Protein AF-E1YB00-F1 (afdb_monomer_lite)

Sequence (76 aa):
MKLLPWTHKIIANAKSVFAGPHRGVSKKHLQSYLSEVCYRFNRRFWNKEVFHRLLFACATTTTITRDELMSKKRVS

InterPro domains:
  IPR024445 ISXO2-like transposase domain [PF12762] (5-42)

Radius of gyration: 17.38 Å; chains: 1; bounding box: 46×28×40 Å

Organism: NCBI:txid201089

Secondary structure (DSSP, 8-state):
--S-TTHHHHHHHHHHHHTSS-SS--GGGHHHHHHHHHHHHHHHH-TTTHHHHHHHHHHHS----HHHHHH-----

Foldseek 3Di:
DPDPPCVVVLVVVLCCQQVDPDPHDDPVCVVVSVVVSVVVVVCVVCVVVPVVVVVVCVVPDDDDDPCRVVVPDDDD

Structure (mmCIF, N/CA/C/O backbone):
data_AF-E1YB00-F1
#
_entry.id   AF-E1YB00-F1
#
loop_
_atom_site.group_PDB
_atom_site.id
_atom_site.type_symbol
_atom_site.label_atom_id
_atom_site.label_alt_id
_atom_site.label_comp_id
_atom_site.label_asym_id
_atom_site.label_entity_id
_atom_site.label_seq_id
_atom_site.pdbx_PDB_ins_code
_atom_site.Cartn_x
_atom_site.Cartn_y
_atom_site.Cartn_z
_atom_site.occupancy
_atom_site.B_iso_or_equiv
_atom_site.auth_seq_id
_atom_site.auth_comp_id
_atom_site.auth_asym_id
_atom_site.auth_atom_id
_atom_site.pdbx_PDB_model_num
ATOM 1 N N . MET A 1 1 ? -23.579 18.482 5.975 1.00 46.66 1 MET A N 1
ATOM 2 C CA . MET A 1 1 ? -22.572 17.858 5.083 1.00 46.66 1 MET A CA 1
ATOM 3 C C . MET A 1 1 ? -21.809 16.787 5.854 1.00 46.66 1 MET A C 1
ATOM 5 O O . MET A 1 1 ? -21.155 17.124 6.829 1.00 46.66 1 MET A O 1
ATOM 9 N N . LYS A 1 2 ? -21.901 15.503 5.477 1.00 59.69 2 LYS A N 1
ATOM 10 C CA . LYS A 1 2 ? -21.027 14.460 6.049 1.00 59.69 2 LYS A CA 1
ATOM 11 C C . LYS A 1 2 ? -19.697 14.489 5.293 1.00 59.69 2 LYS A C 1
ATOM 13 O O . LYS A 1 2 ? -19.621 13.985 4.177 1.00 59.69 2 LYS A O 1
ATOM 18 N N . LEU A 1 3 ? -18.681 15.118 5.880 1.00 66.94 3 LEU A N 1
ATOM 19 C CA . LEU A 1 3 ? -17.303 15.074 5.384 1.00 66.94 3 LEU 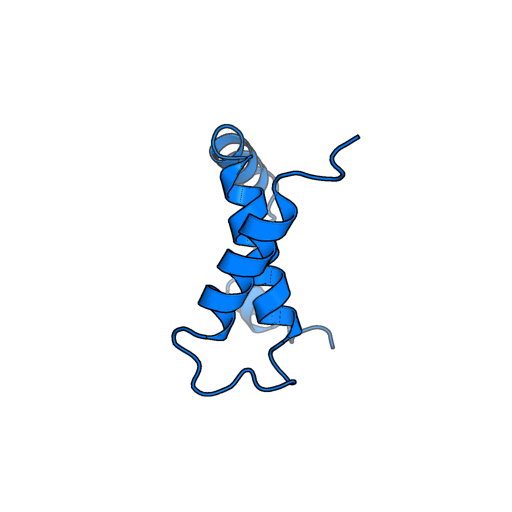A CA 1
ATOM 20 C C . LEU A 1 3 ? -16.845 13.609 5.322 1.00 66.94 3 LEU A C 1
ATOM 22 O O . LEU A 1 3 ? -16.811 12.930 6.343 1.00 66.94 3 LEU A O 1
ATOM 26 N N . LEU A 1 4 ? -16.568 13.131 4.105 1.00 70.62 4 LEU A N 1
ATOM 27 C CA . LEU A 1 4 ? -16.040 11.804 3.767 1.00 70.62 4 LEU A CA 1
ATOM 28 C C . LEU A 1 4 ? -16.622 10.651 4.619 1.00 70.62 4 LEU A C 1
ATOM 30 O O . LEU A 1 4 ? -15.972 10.161 5.548 1.00 70.62 4 LEU A O 1
ATOM 34 N N . PRO A 1 5 ? -17.802 10.107 4.261 1.00 75.25 5 PRO A N 1
ATOM 35 C CA . PRO A 1 5 ? -18.419 9.001 4.998 1.00 75.25 5 PRO A CA 1
ATOM 36 C C . PRO A 1 5 ? -17.586 7.710 4.977 1.00 75.25 5 PRO A C 1
ATOM 38 O O . PRO A 1 5 ? -17.946 6.749 5.640 1.00 75.25 5 PRO A O 1
ATOM 41 N N . TRP A 1 6 ? -16.476 7.659 4.242 1.00 76.94 6 TRP A N 1
ATOM 42 C CA . TRP A 1 6 ? -15.594 6.499 4.140 1.00 76.94 6 TRP A CA 1
ATOM 43 C C . TRP A 1 6 ? -14.364 6.579 5.051 1.00 76.94 6 TRP A C 1
ATOM 45 O O . TRP A 1 6 ? -13.719 5.555 5.271 1.00 76.94 6 TRP A O 1
ATOM 55 N N . THR A 1 7 ? -14.064 7.743 5.639 1.00 83.44 7 THR A N 1
ATOM 56 C CA . THR A 1 7 ? -12.854 7.957 6.453 1.00 83.44 7 THR A CA 1
ATOM 57 C C . THR A 1 7 ? -12.774 7.000 7.635 1.00 83.44 7 THR A C 1
ATOM 59 O O . THR A 1 7 ? -11.733 6.394 7.873 1.00 83.44 7 THR A O 1
ATOM 62 N N . HIS A 1 8 ? -13.889 6.775 8.334 1.00 82.75 8 HIS A N 1
ATOM 63 C CA . HIS A 1 8 ? -13.927 5.841 9.461 1.00 82.75 8 HIS A CA 1
ATOM 64 C C . HIS A 1 8 ? -13.595 4.397 9.040 1.00 82.75 8 HIS A C 1
ATOM 66 O O . HIS A 1 8 ? -12.917 3.688 9.781 1.00 82.75 8 HIS A O 1
ATOM 72 N N . LYS A 1 9 ? -13.996 3.970 7.831 1.00 82.69 9 LYS A N 1
ATOM 73 C CA . LYS A 1 9 ? -13.658 2.641 7.290 1.00 82.69 9 LYS A CA 1
ATOM 74 C C . LYS A 1 9 ? -12.183 2.545 6.913 1.00 82.69 9 LYS A C 1
ATOM 76 O O . LYS A 1 9 ? -11.5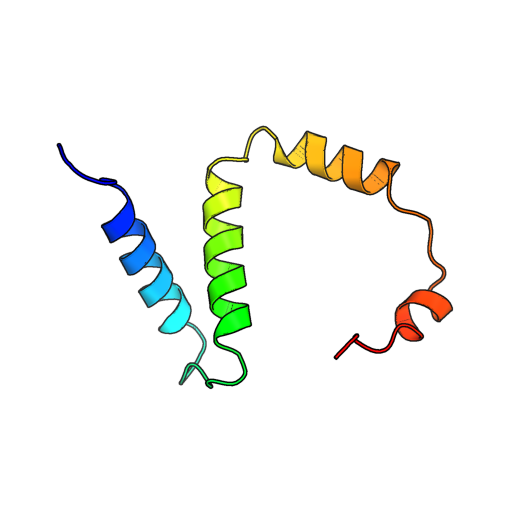69 1.514 7.169 1.00 82.69 9 LYS A O 1
ATOM 81 N N . ILE A 1 10 ? -11.612 3.608 6.340 1.00 83.56 10 ILE A N 1
ATOM 82 C CA . ILE A 1 10 ? -10.177 3.678 6.019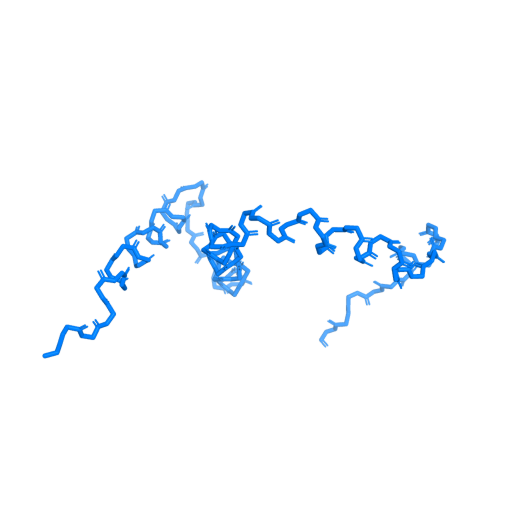 1.00 83.56 10 ILE A CA 1
ATOM 83 C C . ILE A 1 10 ? -9.352 3.560 7.302 1.00 83.56 10 ILE A C 1
ATOM 85 O O . ILE A 1 10 ? -8.447 2.734 7.368 1.00 83.56 10 ILE A O 1
ATOM 89 N N . ILE A 1 11 ? -9.712 4.318 8.343 1.00 84.56 11 ILE A N 1
ATOM 90 C CA . ILE A 1 11 ? -9.030 4.285 9.643 1.00 84.56 11 ILE A CA 1
ATOM 91 C C . ILE A 1 11 ? -9.152 2.899 10.291 1.00 84.56 11 ILE A C 1
ATOM 93 O O . ILE A 1 11 ? -8.160 2.372 10.789 1.00 84.56 11 ILE A O 1
ATOM 97 N N . ALA A 1 12 ? -10.335 2.278 10.265 1.00 84.56 12 ALA A N 1
ATOM 98 C CA . ALA A 1 12 ? -10.528 0.932 10.806 1.00 84.56 12 ALA A CA 1
ATOM 99 C C . ALA A 1 12 ? -9.686 -0.124 10.064 1.00 84.56 12 ALA A C 1
ATOM 101 O O . ALA A 1 12 ? -9.068 -0.980 10.694 1.00 84.56 12 ALA A O 1
ATOM 102 N N . ASN A 1 13 ? -9.603 -0.035 8.733 1.00 81.94 13 ASN A N 1
ATOM 103 C CA . ASN A 1 13 ? -8.795 -0.949 7.928 1.00 81.94 13 ASN A CA 1
ATOM 104 C C . ASN A 1 13 ? -7.292 -0.738 8.175 1.00 81.94 13 ASN A C 1
ATOM 106 O O . ASN A 1 13 ? -6.568 -1.703 8.398 1.00 81.94 13 ASN A O 1
ATOM 110 N N . ALA A 1 14 ? -6.836 0.517 8.245 1.00 85.75 14 ALA A N 1
ATOM 111 C CA . ALA A 1 14 ? -5.454 0.853 8.587 1.00 85.75 14 ALA A CA 1
ATOM 112 C C . ALA A 1 14 ? -5.055 0.296 9.963 1.00 85.75 14 ALA A C 1
ATOM 114 O O . ALA A 1 14 ? -4.000 -0.319 10.097 1.00 85.75 14 ALA A O 1
ATOM 115 N N . LYS A 1 15 ? -5.934 0.425 10.968 1.00 84.06 15 LYS A N 1
ATOM 116 C CA . LYS A 1 15 ? -5.731 -0.180 12.293 1.00 84.06 15 LYS A CA 1
ATOM 117 C C . LYS A 1 15 ? -5.567 -1.697 12.210 1.00 84.06 15 LYS A C 1
ATOM 119 O O . LYS A 1 15 ? -4.663 -2.224 12.841 1.00 84.06 15 LYS A O 1
ATOM 124 N N . SER A 1 16 ? -6.388 -2.388 11.416 1.00 81.75 16 SER A N 1
ATOM 125 C CA . SER A 1 16 ? -6.268 -3.840 11.216 1.00 81.75 16 SER A CA 1
ATOM 126 C C . SER A 1 16 ? -4.959 -4.241 10.526 1.00 81.75 16 SER A C 1
ATOM 128 O O . SER A 1 16 ? -4.378 -5.257 10.895 1.00 81.75 16 SER A O 1
ATOM 130 N N . VAL A 1 17 ? -4.463 -3.442 9.575 1.00 78.38 17 VAL A N 1
ATOM 131 C CA . VAL A 1 17 ? -3.159 -3.668 8.922 1.00 78.38 17 VAL A CA 1
ATOM 132 C C . VAL A 1 17 ? -2.012 -3.506 9.910 1.00 78.38 17 VAL A C 1
ATOM 134 O O . VAL A 1 17 ? -1.139 -4.366 9.991 1.00 78.38 17 VAL A O 1
ATOM 137 N N . PHE A 1 18 ? -2.035 -2.435 10.702 1.00 77.94 18 PHE A N 1
ATOM 138 C CA . PHE A 1 18 ? -1.004 -2.171 11.704 1.00 77.94 18 PHE A CA 1
ATOM 139 C C . PHE A 1 18 ? -1.040 -3.163 12.875 1.00 77.94 18 PHE A C 1
ATOM 141 O O . PHE A 1 18 ? 0.010 -3.479 13.425 1.00 77.94 18 PHE A O 1
ATOM 148 N N . ALA A 1 19 ? -2.225 -3.656 13.244 1.00 75.38 19 ALA A N 1
ATOM 149 C CA . ALA A 1 19 ? -2.424 -4.618 14.329 1.00 75.38 19 ALA A CA 1
ATOM 150 C C . ALA A 1 19 ? -2.272 -6.089 13.899 1.00 75.38 19 ALA A C 1
ATOM 152 O O . ALA A 1 19 ? -2.385 -6.972 14.742 1.00 75.38 19 ALA A O 1
ATOM 153 N N . GLY A 1 20 ? -2.086 -6.356 12.602 1.00 71.25 20 GLY A N 1
ATOM 154 C CA . GLY A 1 20 ? -2.046 -7.702 12.035 1.00 71.25 20 GLY A CA 1
ATOM 155 C C . GLY A 1 20 ? -0.708 -8.434 12.270 1.00 71.25 20 GLY A C 1
ATOM 156 O O . GLY A 1 20 ? -0.348 -8.691 13.414 1.00 71.25 20 GLY A O 1
ATOM 157 N N . PRO A 1 21 ? 0.059 -8.818 11.231 1.00 63.31 21 PRO A N 1
ATOM 158 C CA . PRO A 1 21 ? 1.234 -9.699 11.375 1.00 63.31 21 PRO A CA 1
ATOM 159 C C . PRO A 1 21 ? 2.402 -9.119 12.189 1.00 63.31 21 PRO A C 1
ATOM 161 O O . PRO A 1 21 ? 3.348 -9.828 12.535 1.00 63.31 21 PRO A O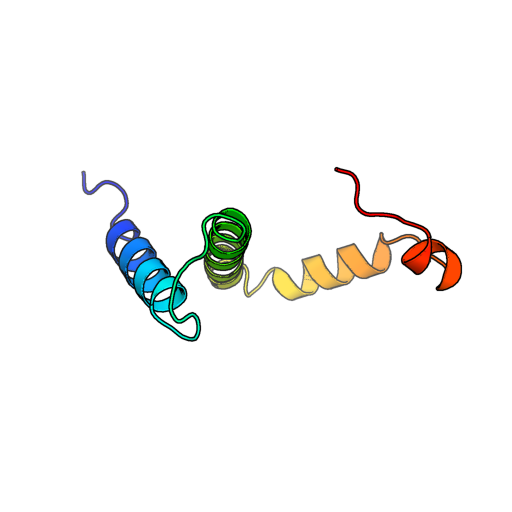 1
ATOM 164 N N . HIS A 1 22 ? 2.380 -7.818 12.460 1.00 59.12 22 HIS A N 1
ATOM 165 C CA . HIS A 1 22 ? 3.496 -7.103 13.053 1.00 59.12 22 HIS A CA 1
ATOM 166 C C . HIS A 1 22 ? 3.266 -6.976 14.559 1.00 59.12 22 HIS A C 1
ATOM 168 O O . HIS A 1 22 ? 2.390 -6.236 14.993 1.00 59.12 22 HIS A O 1
ATOM 174 N N . ARG A 1 23 ? 4.088 -7.650 15.378 1.00 58.19 23 ARG A N 1
ATOM 175 C CA . ARG A 1 23 ? 4.130 -7.514 16.857 1.00 58.19 23 ARG A CA 1
ATOM 176 C C . ARG A 1 23 ? 4.625 -6.129 17.332 1.00 58.19 23 ARG A C 1
ATOM 178 O O . ARG A 1 23 ? 5.295 -6.010 18.351 1.00 58.19 23 ARG A O 1
ATOM 185 N N . GLY A 1 24 ? 4.335 -5.080 16.570 1.00 58.78 24 GLY A N 1
ATOM 186 C CA . GLY A 1 24 ? 4.799 -3.719 16.779 1.00 58.78 24 GLY A CA 1
ATOM 187 C C . GLY A 1 24 ? 5.118 -3.043 15.451 1.00 58.78 24 GLY A C 1
ATOM 188 O O . GLY A 1 24 ? 5.948 -3.512 14.669 1.00 58.78 24 GLY A O 1
ATOM 189 N N . VAL A 1 25 ? 4.486 -1.899 15.201 1.00 64.69 25 VAL A N 1
ATOM 190 C CA . VAL A 1 25 ? 4.883 -1.005 14.114 1.00 64.69 25 VAL A CA 1
ATOM 191 C C . VAL A 1 25 ? 6.180 -0.321 14.539 1.00 64.69 25 VAL A C 1
ATOM 193 O O . VAL A 1 25 ? 6.167 0.686 15.244 1.00 64.69 25 VAL A O 1
ATOM 196 N N . SER A 1 26 ? 7.326 -0.883 14.155 1.00 68.62 26 SER A N 1
ATOM 197 C CA . SER A 1 26 ? 8.600 -0.182 14.328 1.00 68.62 26 SER A CA 1
ATOM 198 C C . SER A 1 26 ? 8.539 1.137 13.554 1.00 68.62 26 SER A C 1
ATOM 200 O O . SER A 1 26 ? 8.195 1.138 12.369 1.00 68.62 26 SER A O 1
ATOM 202 N N . LYS A 1 27 ? 8.887 2.262 14.201 1.00 68.38 27 LYS A N 1
ATOM 203 C CA . LYS A 1 27 ? 8.885 3.607 13.583 1.00 68.38 27 LYS A CA 1
ATOM 204 C C . LYS A 1 27 ? 9.631 3.631 12.243 1.00 68.38 27 LYS A C 1
ATOM 206 O O . LYS A 1 27 ? 9.228 4.346 11.333 1.00 68.38 27 LYS A O 1
ATOM 211 N N . LYS A 1 28 ? 10.653 2.778 12.097 1.00 76.75 28 LYS A N 1
ATOM 212 C CA . LYS A 1 28 ? 11.444 2.589 10.872 1.00 76.75 28 LYS A CA 1
ATOM 213 C C . LYS A 1 28 ? 10.612 2.174 9.649 1.00 76.75 28 LYS A C 1
ATOM 215 O O . LYS A 1 28 ? 10.997 2.477 8.527 1.00 76.75 28 LYS A O 1
ATOM 220 N N . HIS A 1 29 ? 9.486 1.491 9.849 1.00 77.44 29 HIS A N 1
ATOM 221 C CA . HIS A 1 29 ? 8.651 0.946 8.773 1.00 77.44 29 HIS A CA 1
ATOM 222 C C . HIS A 1 29 ? 7.280 1.624 8.659 1.00 77.44 29 HIS A C 1
ATOM 224 O O . HIS A 1 29 ? 6.503 1.273 7.773 1.00 77.44 29 HIS A O 1
ATOM 230 N N . LEU A 1 30 ? 6.992 2.628 9.497 1.00 81.56 30 LEU A N 1
ATOM 231 C CA . LEU A 1 30 ? 5.695 3.310 9.538 1.00 81.56 30 LEU A CA 1
ATOM 232 C C . LEU A 1 30 ? 5.282 3.873 8.171 1.00 81.56 30 LEU A C 1
ATOM 234 O O . LEU A 1 30 ? 4.155 3.659 7.730 1.00 81.56 30 LEU A O 1
ATOM 238 N N . GLN A 1 31 ? 6.214 4.520 7.466 1.00 81.88 31 GLN A N 1
ATOM 239 C CA . GLN A 1 31 ? 5.954 5.062 6.133 1.00 81.88 31 GLN A CA 1
ATOM 240 C C . GLN A 1 31 ? 5.625 3.965 5.112 1.00 81.88 31 GLN A C 1
ATOM 242 O O . GLN A 1 31 ? 4.768 4.155 4.248 1.00 81.88 31 GLN A O 1
ATOM 247 N N . SER A 1 32 ? 6.274 2.804 5.218 1.00 83.25 32 SER A N 1
ATOM 248 C CA . SER A 1 32 ? 6.013 1.679 4.317 1.00 83.25 32 SER A CA 1
ATOM 249 C C . SER A 1 32 ? 4.617 1.106 4.551 1.00 83.25 32 SER A C 1
ATOM 251 O O . SER A 1 32 ? 3.907 0.841 3.585 1.00 83.25 32 SER A O 1
ATOM 253 N N . TYR A 1 33 ? 4.184 0.995 5.811 1.00 81.69 33 TYR A N 1
ATOM 254 C CA . TYR A 1 33 ? 2.829 0.540 6.118 1.00 81.69 33 TYR A CA 1
ATOM 255 C C . TYR A 1 33 ? 1.760 1.548 5.679 1.00 81.69 33 TYR A C 1
ATOM 257 O O . TYR A 1 33 ? 0.724 1.154 5.149 1.00 81.69 33 TYR A O 1
ATOM 265 N N . LEU A 1 34 ? 2.006 2.854 5.844 1.00 85.31 34 LEU A N 1
ATOM 266 C CA . LEU A 1 34 ? 1.109 3.891 5.317 1.00 85.31 34 LEU A CA 1
ATOM 267 C C . LEU A 1 34 ? 0.995 3.805 3.792 1.00 85.31 34 LEU A C 1
ATOM 269 O O . LEU A 1 34 ? -0.106 3.865 3.246 1.00 85.31 34 LEU A O 1
ATOM 273 N N . SER A 1 35 ? 2.123 3.600 3.112 1.00 86.50 35 SER A N 1
ATOM 274 C CA . SER A 1 35 ? 2.162 3.432 1.657 1.00 86.50 35 SER A CA 1
ATOM 275 C C . SER A 1 35 ? 1.374 2.196 1.213 1.00 86.50 35 SER A C 1
ATOM 277 O O . SER A 1 35 ? 0.638 2.260 0.231 1.00 86.50 35 SER A O 1
ATOM 279 N N . GLU A 1 36 ? 1.451 1.095 1.965 1.00 84.19 36 GLU A N 1
ATOM 280 C CA . GLU A 1 36 ? 0.673 -0.119 1.705 1.00 84.19 36 GLU A CA 1
ATOM 281 C C . GLU A 1 36 ? -0.838 0.102 1.884 1.00 84.19 36 GLU A C 1
ATOM 283 O O . GLU A 1 36 ? -1.629 -0.297 1.025 1.00 84.19 36 GLU A O 1
ATOM 288 N N . VAL A 1 37 ? -1.256 0.779 2.960 1.00 84.25 37 VAL A N 1
ATOM 289 C CA . VAL A 1 37 ? -2.668 1.130 3.193 1.00 84.25 37 VAL A CA 1
ATOM 290 C C . VAL A 1 37 ? -3.204 1.986 2.043 1.00 84.25 37 VAL A C 1
ATOM 292 O O . VAL A 1 37 ? -4.263 1.676 1.491 1.00 84.25 37 VAL A O 1
ATOM 295 N N . CYS A 1 38 ? -2.457 3.014 1.627 1.00 85.69 38 CYS A N 1
ATOM 296 C CA . CYS A 1 38 ? -2.809 3.858 0.485 1.00 85.69 38 CYS A CA 1
ATOM 297 C C . CYS A 1 38 ? -2.885 3.055 -0.818 1.00 85.69 38 CYS A C 1
ATOM 299 O O . CYS A 1 38 ? -3.844 3.194 -1.578 1.00 85.69 38 CYS A O 1
ATOM 301 N N . TYR A 1 39 ? -1.916 2.174 -1.067 1.00 84.19 39 TYR A N 1
ATOM 302 C CA . TYR A 1 39 ? -1.896 1.322 -2.252 1.00 84.19 39 TYR A CA 1
ATOM 303 C C . TYR A 1 39 ? -3.130 0.414 -2.322 1.00 84.19 39 TYR A C 1
ATOM 305 O O . TYR A 1 39 ? -3.822 0.382 -3.342 1.00 84.19 39 TYR A O 1
ATOM 313 N N . ARG A 1 40 ? -3.457 -0.285 -1.227 1.00 83.06 40 ARG A N 1
ATOM 314 C CA . ARG A 1 40 ? -4.627 -1.176 -1.148 1.00 83.06 40 ARG A CA 1
ATOM 315 C C . ARG A 1 40 ? -5.941 -0.411 -1.302 1.00 83.06 40 ARG A C 1
ATOM 317 O O . ARG A 1 40 ? -6.846 -0.900 -1.979 1.00 83.06 40 ARG A O 1
ATOM 324 N N . PHE A 1 41 ? -6.039 0.781 -0.711 1.00 82.94 41 PHE A N 1
ATOM 325 C CA . PHE A 1 41 ? -7.204 1.652 -0.852 1.00 82.94 41 PHE A CA 1
ATOM 326 C C . PHE A 1 41 ? -7.394 2.096 -2.305 1.00 82.94 41 PHE A C 1
ATOM 328 O O . PHE A 1 41 ? -8.448 1.847 -2.887 1.00 82.94 41 PHE A O 1
ATOM 335 N N . ASN A 1 42 ? -6.354 2.659 -2.922 1.00 82.88 42 ASN A N 1
ATOM 336 C CA . ASN A 1 42 ? -6.401 3.138 -4.301 1.00 82.88 42 ASN A CA 1
ATOM 337 C C . ASN A 1 42 ? -6.726 2.009 -5.292 1.00 82.88 42 ASN A C 1
ATOM 339 O O . ASN A 1 42 ? -7.547 2.183 -6.194 1.00 82.88 42 ASN A O 1
ATOM 343 N N . ARG A 1 43 ? -6.164 0.809 -5.086 1.00 79.31 43 ARG A N 1
ATOM 344 C CA . ARG A 1 43 ? -6.435 -0.362 -5.935 1.00 79.31 43 ARG A CA 1
ATOM 345 C C . ARG A 1 43 ? -7.913 -0.755 -5.947 1.00 79.31 43 ARG A C 1
ATOM 347 O O . ARG A 1 43 ? -8.412 -1.175 -6.984 1.00 79.31 43 ARG A O 1
ATOM 354 N N . ARG A 1 44 ? -8.635 -0.566 -4.836 1.00 77.81 44 ARG A N 1
ATOM 355 C CA . ARG A 1 44 ? -10.060 -0.918 -4.732 1.00 77.81 44 ARG A CA 1
ATOM 356 C C . ARG A 1 44 ? -10.967 -0.054 -5.613 1.00 77.81 44 ARG A C 1
ATOM 358 O O . ARG A 1 44 ? -12.020 -0.531 -6.027 1.00 77.81 44 ARG A O 1
ATOM 365 N N . PHE A 1 45 ? -10.551 1.172 -5.926 1.00 75.44 45 PHE A N 1
ATOM 366 C CA . PHE A 1 45 ? -11.271 2.068 -6.841 1.00 75.44 45 PHE A CA 1
ATOM 367 C C . PHE A 1 45 ? -10.786 1.956 -8.287 1.00 75.44 45 PHE A C 1
ATOM 369 O O . PHE A 1 45 ? -11.499 2.347 -9.205 1.00 75.44 45 PHE A O 1
ATOM 376 N N . TRP A 1 46 ? -9.604 1.380 -8.506 1.00 74.06 46 TRP A N 1
ATOM 377 C CA . TRP A 1 46 ? -8.989 1.261 -9.826 1.00 74.06 46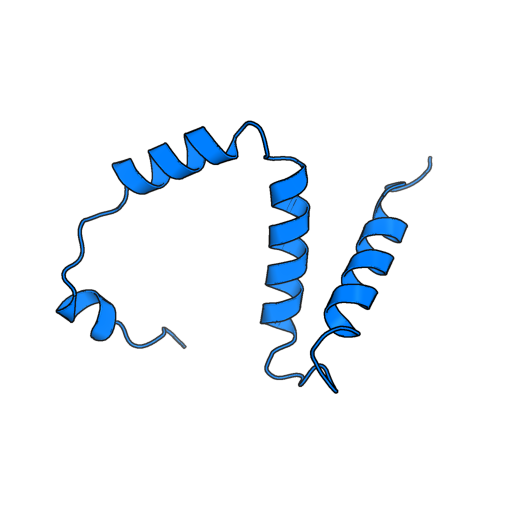 TRP A CA 1
ATOM 378 C C . TRP A 1 46 ? -9.144 -0.108 -10.479 1.00 74.06 46 TRP A C 1
ATOM 380 O O . TRP A 1 46 ? -8.509 -0.338 -11.497 1.00 74.06 46 TRP A O 1
ATOM 390 N N . ASN A 1 47 ? -9.991 -1.004 -9.964 1.00 71.62 47 ASN A N 1
ATOM 391 C CA . ASN A 1 47 ? -10.117 -2.377 -10.479 1.00 71.62 47 ASN A CA 1
ATOM 392 C C . ASN A 1 47 ? -10.266 -2.475 -12.013 1.00 71.62 47 ASN A C 1
ATOM 394 O O . ASN A 1 47 ? -9.677 -3.369 -12.608 1.00 71.62 47 ASN A O 1
ATOM 398 N N . LYS A 1 48 ? -10.993 -1.548 -12.656 1.00 78.38 48 LYS A N 1
ATOM 399 C CA . LYS A 1 48 ? -11.147 -1.506 -14.126 1.00 78.38 48 LYS A CA 1
ATOM 400 C C . LYS A 1 48 ? -9.893 -1.005 -14.859 1.00 78.38 48 LYS A C 1
ATOM 402 O O . LYS A 1 48 ? -9.580 -1.472 -15.945 1.00 78.38 48 LYS A O 1
ATOM 407 N N . GLU A 1 49 ? -9.139 -0.112 -14.227 1.00 81.88 49 GLU A N 1
ATOM 408 C CA . GLU A 1 49 ? -7.948 0.541 -14.785 1.00 81.88 49 GLU A CA 1
ATOM 409 C C . GLU A 1 49 ? -6.651 -0.237 -14.518 1.00 81.88 49 GLU A C 1
ATOM 411 O O . GLU A 1 49 ? -5.613 0.071 -15.102 1.00 81.88 49 GLU A O 1
ATOM 416 N N . VAL A 1 50 ? -6.674 -1.243 -13.629 1.00 82.62 50 VAL A N 1
ATOM 417 C CA . VAL A 1 50 ? -5.483 -2.039 -13.274 1.00 82.62 50 VAL A CA 1
ATOM 418 C C . VAL A 1 50 ? -4.863 -2.680 -14.513 1.00 82.62 50 VAL A C 1
ATOM 420 O O . VAL A 1 50 ? -3.644 -2.640 -14.657 1.00 82.62 50 VAL A O 1
ATOM 423 N N . PHE A 1 51 ? -5.684 -3.234 -15.408 1.00 83.62 51 PHE A N 1
ATOM 424 C CA . PHE A 1 51 ? -5.198 -3.887 -16.622 1.00 83.62 51 PHE A CA 1
ATOM 425 C C . PHE A 1 51 ? -4.504 -2.896 -17.561 1.00 83.62 51 PHE A C 1
ATOM 427 O O . PHE A 1 51 ? -3.349 -3.100 -17.925 1.00 83.62 51 PHE A O 1
ATOM 434 N N . HIS A 1 52 ? -5.165 -1.783 -17.887 1.00 87.56 52 HIS A N 1
ATOM 435 C CA . HIS A 1 52 ? -4.609 -0.762 -18.777 1.00 87.56 52 HIS A CA 1
ATOM 436 C C . HIS A 1 52 ? -3.336 -0.130 -18.215 1.00 87.56 52 HIS A C 1
ATOM 438 O O . HIS A 1 52 ? -2.374 0.078 -18.947 1.00 87.56 52 HIS A O 1
ATOM 444 N N . ARG A 1 53 ? -3.289 0.121 -16.903 1.00 84.94 53 ARG A N 1
ATOM 445 C CA . ARG A 1 53 ? -2.093 0.654 -16.239 1.00 84.94 53 ARG A CA 1
ATOM 446 C C . ARG A 1 53 ? -0.937 -0.330 -16.228 1.00 84.94 53 ARG A C 1
ATOM 448 O O . ARG A 1 53 ? 0.201 0.091 -16.408 1.00 84.94 53 ARG A O 1
ATOM 455 N N . LEU A 1 54 ? -1.217 -1.616 -16.020 1.00 87.19 54 LEU A N 1
ATOM 456 C CA . LEU A 1 54 ? -0.195 -2.652 -16.102 1.00 87.19 54 LEU A CA 1
ATOM 457 C C . LEU A 1 54 ? 0.351 -2.752 -17.527 1.00 87.19 54 LEU A C 1
ATOM 459 O O . LEU A 1 54 ? 1.562 -2.717 -17.707 1.00 87.19 54 LEU A O 1
ATOM 463 N N . LEU A 1 55 ? -0.533 -2.804 -18.527 1.00 91.25 55 LEU A N 1
ATOM 464 C CA . LEU A 1 55 ? -0.148 -2.844 -19.936 1.00 91.25 55 LEU A CA 1
ATOM 465 C C . LEU A 1 55 ? 0.706 -1.629 -20.311 1.00 91.25 55 LEU A C 1
ATOM 467 O O . LEU A 1 55 ? 1.766 -1.784 -20.909 1.00 91.25 55 LEU A O 1
ATOM 471 N N . PHE A 1 56 ? 0.279 -0.431 -19.905 1.00 92.44 56 PHE A N 1
ATOM 472 C CA . PHE A 1 56 ? 1.030 0.799 -20.126 1.00 92.44 56 PHE A CA 1
ATOM 473 C C . PHE A 1 56 ? 2.405 0.750 -19.457 1.00 92.44 56 PHE A C 1
ATOM 475 O O . PHE A 1 56 ? 3.400 1.064 -20.102 1.00 92.44 56 PHE A O 1
ATOM 482 N N . ALA A 1 57 ? 2.489 0.318 -18.194 1.00 88.94 57 ALA A N 1
ATOM 483 C CA . ALA A 1 57 ? 3.761 0.177 -17.493 1.00 88.94 57 ALA A CA 1
ATOM 484 C C . ALA A 1 57 ? 4.688 -0.814 -18.211 1.00 88.94 57 ALA A C 1
ATOM 486 O O . ALA A 1 57 ? 5.848 -0.495 -18.440 1.00 88.94 57 ALA A O 1
ATOM 487 N N . CYS A 1 58 ? 4.186 -1.976 -18.632 1.00 88.69 58 CYS A N 1
ATOM 488 C CA . CYS A 1 58 ? 4.969 -2.952 -19.391 1.00 88.69 58 CYS A CA 1
ATOM 489 C C . CYS A 1 58 ? 5.452 -2.397 -20.737 1.00 88.69 58 CYS A C 1
ATOM 491 O O . CYS A 1 58 ? 6.595 -2.634 -21.107 1.00 88.69 58 CYS A O 1
ATOM 493 N N . ALA A 1 59 ? 4.607 -1.647 -21.447 1.00 92.62 59 ALA A N 1
ATOM 494 C CA . ALA A 1 59 ? 4.941 -1.082 -22.752 1.00 92.62 59 ALA A CA 1
ATOM 495 C C . ALA A 1 59 ? 5.907 0.114 -22.676 1.00 92.62 59 ALA A C 1
ATOM 497 O O . ALA A 1 59 ? 6.650 0.362 -23.619 1.00 92.62 59 ALA A O 1
ATOM 498 N N . THR A 1 60 ? 5.889 0.869 -21.574 1.00 93.25 60 THR A N 1
ATOM 499 C CA . THR A 1 60 ? 6.723 2.073 -21.389 1.00 93.25 60 THR A CA 1
ATOM 500 C C . THR A 1 60 ? 7.992 1.822 -20.582 1.00 93.25 60 THR A C 1
ATOM 502 O O . THR A 1 60 ? 8.894 2.658 -20.591 1.00 93.25 60 THR A O 1
ATOM 505 N N . THR A 1 61 ? 8.087 0.692 -19.878 1.00 88.88 61 THR A N 1
ATOM 506 C CA . THR A 1 61 ? 9.273 0.363 -19.083 1.00 88.88 61 THR A CA 1
ATOM 507 C C . THR A 1 61 ? 10.447 0.044 -20.001 1.00 88.88 61 THR A C 1
ATOM 509 O O . THR A 1 61 ? 10.379 -0.847 -20.842 1.00 88.88 61 THR A O 1
ATOM 512 N N . THR A 1 62 ? 11.559 0.743 -19.792 1.00 86.50 62 THR A N 1
ATOM 513 C CA . THR A 1 62 ? 12.841 0.423 -20.422 1.00 86.50 62 THR A CA 1
ATOM 514 C C . THR A 1 62 ? 13.326 -0.944 -19.951 1.00 86.50 62 THR A C 1
ATOM 516 O O . THR A 1 62 ? 13.379 -1.198 -18.745 1.00 86.50 62 THR A O 1
ATOM 519 N N . THR A 1 63 ? 13.723 -1.810 -20.878 1.00 81.50 63 THR A N 1
ATOM 520 C CA . THR A 1 63 ? 14.382 -3.075 -20.544 1.00 81.50 63 THR A CA 1
ATOM 521 C C . THR A 1 63 ? 15.708 -2.788 -19.857 1.00 81.50 63 THR A C 1
ATOM 523 O O . THR A 1 63 ? 16.621 -2.250 -20.476 1.00 81.50 63 THR A O 1
ATOM 526 N N . ILE A 1 64 ? 15.795 -3.140 -18.579 1.00 85.50 64 ILE A N 1
ATOM 527 C CA . ILE A 1 64 ? 17.029 -3.082 -17.798 1.00 85.50 64 ILE A CA 1
ATOM 528 C C . ILE A 1 64 ? 17.627 -4.479 -17.701 1.00 85.50 64 ILE A C 1
ATOM 530 O O . ILE A 1 64 ? 16.906 -5.476 -17.586 1.00 85.50 64 ILE A O 1
ATOM 534 N N . THR A 1 65 ? 18.948 -4.561 -17.735 1.00 87.00 65 THR A N 1
ATOM 535 C CA . THR A 1 65 ? 19.654 -5.824 -17.513 1.00 87.00 65 THR A CA 1
ATOM 536 C C . THR A 1 65 ? 19.664 -6.179 -16.024 1.00 87.00 65 THR A C 1
ATOM 538 O O . THR A 1 65 ? 19.521 -5.322 -15.146 1.00 87.00 65 THR A O 1
ATOM 541 N N . ARG A 1 66 ? 19.818 -7.471 -15.708 1.00 82.94 66 ARG A N 1
ATOM 542 C CA . ARG A 1 66 ? 19.889 -7.946 -14.314 1.00 82.94 66 ARG A CA 1
ATOM 543 C C . ARG A 1 66 ? 20.993 -7.226 -13.538 1.00 82.94 66 ARG A C 1
ATOM 545 O O . ARG A 1 66 ? 20.783 -6.860 -12.383 1.00 82.94 66 ARG A O 1
ATOM 552 N N . ASP A 1 67 ? 22.136 -7.011 -14.177 1.00 86.56 67 ASP A N 1
ATOM 553 C CA . ASP A 1 67 ? 23.288 -6.371 -13.548 1.00 86.56 67 ASP A CA 1
ATOM 554 C C . ASP A 1 67 ? 22.996 -4.901 -13.218 1.00 86.56 67 ASP A C 1
ATOM 556 O O . ASP A 1 67 ? 23.308 -4.446 -12.118 1.00 86.56 67 ASP A O 1
ATOM 560 N N . GLU A 1 68 ? 22.282 -4.181 -14.091 1.00 85.62 68 GLU A N 1
ATOM 561 C CA . GLU A 1 68 ? 21.806 -2.815 -13.824 1.00 85.62 68 GLU A CA 1
ATOM 562 C C . GLU A 1 68 ? 20.784 -2.753 -12.679 1.00 85.62 68 GLU A C 1
ATOM 564 O O . GLU A 1 68 ? 20.853 -1.857 -11.833 1.00 85.62 68 GLU A O 1
ATOM 569 N N . LEU A 1 69 ? 19.857 -3.716 -12.604 1.00 82.31 69 LEU A N 1
ATOM 570 C CA . LEU A 1 69 ? 18.872 -3.786 -11.520 1.00 82.31 69 LEU A CA 1
ATOM 571 C C . LEU A 1 69 ? 19.546 -3.974 -10.152 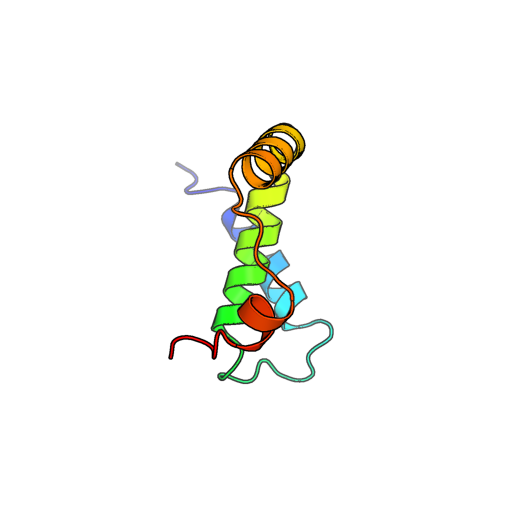1.00 82.31 69 LEU A C 1
ATOM 573 O O . LEU A 1 69 ? 19.153 -3.335 -9.175 1.00 82.31 69 LEU A O 1
ATOM 577 N N . MET A 1 70 ? 20.560 -4.838 -10.082 1.00 87.38 70 MET A N 1
ATOM 578 C CA . MET A 1 70 ? 21.289 -5.133 -8.843 1.00 87.38 70 MET A CA 1
ATOM 579 C C . MET A 1 70 ? 22.326 -4.051 -8.497 1.00 87.38 70 MET A C 1
ATOM 581 O O . MET A 1 70 ? 22.690 -3.896 -7.331 1.00 87.38 70 MET A O 1
ATOM 585 N N . SER A 1 71 ? 22.767 -3.281 -9.496 1.00 82.88 71 SER A N 1
ATOM 586 C CA . SER A 1 71 ? 23.688 -2.143 -9.376 1.00 82.88 71 SER A CA 1
ATOM 587 C C . SER A 1 71 ? 23.035 -0.900 -8.761 1.00 82.88 71 SER A C 1
ATOM 589 O O . SER A 1 71 ? 23.696 -0.144 -8.039 1.00 82.88 71 SER A O 1
ATOM 591 N N . LYS A 1 72 ? 21.727 -0.687 -8.976 1.00 65.25 72 LYS A N 1
ATOM 592 C CA . LYS A 1 72 ? 21.011 0.495 -8.475 1.00 65.25 72 LYS A CA 1
ATOM 593 C C . LYS A 1 72 ? 20.825 0.433 -6.953 1.00 65.25 72 LYS A C 1
ATOM 595 O O . LYS A 1 72 ? 19.767 0.076 -6.434 1.00 65.25 72 LYS A O 1
ATOM 600 N N . LYS A 1 73 ? 21.874 0.808 -6.213 1.00 57.00 73 LYS A N 1
ATOM 601 C CA . LYS A 1 73 ? 21.819 1.104 -4.777 1.00 57.00 73 LYS A CA 1
ATOM 602 C C . LYS A 1 73 ? 20.680 2.095 -4.532 1.00 57.00 73 LYS A C 1
ATOM 604 O O . LYS A 1 73 ? 20.607 3.138 -5.177 1.00 57.00 73 LYS A O 1
ATOM 609 N N . ARG A 1 74 ? 19.794 1.722 -3.603 1.00 51.47 74 ARG A N 1
ATOM 610 C CA . ARG A 1 74 ? 18.696 2.538 -3.065 1.00 51.47 74 ARG A CA 1
ATOM 611 C C . ARG A 1 74 ? 19.164 3.986 -2.899 1.00 51.47 74 ARG A C 1
ATOM 613 O O . ARG A 1 74 ? 20.072 4.233 -2.112 1.00 51.47 74 ARG A O 1
ATOM 620 N N . VAL A 1 75 ? 18.552 4.897 -3.651 1.00 48.50 75 VAL A N 1
ATOM 621 C CA . VAL A 1 75 ? 18.674 6.340 -3.425 1.00 48.50 75 VAL A CA 1
ATOM 622 C C . VAL A 1 75 ? 18.205 6.592 -1.988 1.00 48.50 75 VAL A C 1
ATOM 624 O O . VAL A 1 75 ? 17.067 6.241 -1.659 1.00 48.50 75 VAL A O 1
ATOM 627 N N . SER A 1 76 ? 19.129 7.053 -1.137 1.00 36.53 76 SER A N 1
ATOM 628 C CA . SER A 1 76 ? 18.854 7.574 0.211 1.00 36.53 76 SER A CA 1
ATOM 629 C C . SER A 1 76 ? 18.032 8.851 0.142 1.00 36.53 76 SER A C 1
ATOM 631 O O . SER A 1 76 ? 18.248 9.623 -0.818 1.00 36.53 76 SER A O 1
#

pLDDT: mean 77.95, std 11.44, range [36.53, 93.25]